Protein AF-A0A067PT64-F1 (afdb_monomer)

Foldseek 3Di:
DQPPAQFEKEFEAAAVPHDGFKIWGGQGPVLDDFQDPQFPGKAFDPQQADPVDRNHGYIYTYDNAQDQVVVVVVSVSSVTDMDGDDPSD

pLDDT: mean 89.33, std 8.42, range [54.44, 96.81]

Radius of gyration: 11.67 Å; Cα contacts (8 Å, |Δi|>4): 204; chains: 1; bounding box: 30×24×30 Å

Secondary structure (DSSP, 8-state):
--TT-SEEEEEEEESTT--EEEEEEEEEGGG--SPPTTSSEEEEEEEEE-SS-TTSEEEEEEESS--HHHHHHHHHHTT-EEEE-TT--

Sequence (89 aa):
SCGYATQVDIKFDVNLDGPTFATCRNVPVGNIGSTPKDFAYCKPEFTRCSPYDKTHTSRVCVRNTAFCKAAQEYCTKLKGKYVGDGNRC

Organism: NCBI:txid933084

Solvent-accessible surface area (backbone atoms only — not comparable to full-atom values): 4686 Å² total; per-residue (Å²): 124,27,92,80,38,63,28,27,30,36,37,33,22,28,37,90,93,42,62,60,21,32,35,23,34,67,17,43,50,89,52,67,71,80,61,52,94,85,32,82,44,56,45,75,40,88,58,58,39,21,94,89,42,60,57,19,21,23,29,39,34,26,21,88,59,75,52,51,66,63,53,44,54,50,19,52,75,34,64,26,47,70,42,55,42,88,86,56,66

Structure (mmCIF, N/CA/C/O backbone):
data_AF-A0A067PT64-F1
#
_entry.id   AF-A0A067PT64-F1
#
loop_
_atom_site.group_PDB
_atom_site.id
_atom_site.type_symbol
_atom_site.label_atom_id
_atom_site.label_alt_id
_atom_site.label_comp_id
_atom_site.label_asym_id
_atom_site.label_entity_id
_atom_site.label_seq_id
_atom_site.pdbx_PDB_ins_code
_atom_site.Cartn_x
_atom_site.Cartn_y
_atom_site.Cartn_z
_atom_site.occupancy
_atom_site.B_iso_or_equiv
_atom_site.auth_seq_id
_atom_site.auth_comp_id
_atom_site.auth_asym_id
_atom_site.auth_atom_id
_atom_site.pdbx_PDB_model_num
ATOM 1 N N . SER A 1 1 ? 4.873 -9.026 -17.746 1.00 71.69 1 SER A N 1
ATOM 2 C CA . SER A 1 1 ? 5.717 -9.468 -16.617 1.00 71.69 1 SER A CA 1
ATOM 3 C C . SER A 1 1 ? 6.081 -8.238 -15.805 1.00 71.69 1 SER A C 1
ATOM 5 O O . SER A 1 1 ? 6.481 -7.261 -16.419 1.00 71.69 1 SER A O 1
ATOM 7 N N . CYS A 1 2 ? 5.933 -8.264 -14.478 1.00 82.94 2 CYS A N 1
ATOM 8 C CA . CYS A 1 2 ? 6.289 -7.165 -13.562 1.00 82.94 2 CYS A CA 1
ATOM 9 C C . CYS A 1 2 ? 7.646 -7.390 -12.860 1.00 82.94 2 CYS A C 1
ATOM 11 O O . CYS A 1 2 ? 7.932 -6.779 -11.836 1.00 82.94 2 CYS A O 1
ATOM 13 N N . GLY A 1 3 ? 8.494 -8.287 -13.383 1.00 76.25 3 GLY A N 1
ATOM 14 C CA . GLY A 1 3 ? 9.776 -8.646 -12.757 1.00 76.25 3 GLY A CA 1
ATOM 15 C C . GLY A 1 3 ? 10.767 -7.485 -12.584 1.00 76.25 3 GLY A C 1
ATOM 16 O O . GLY A 1 3 ? 11.658 -7.590 -11.750 1.00 76.25 3 GLY A O 1
ATOM 17 N N . TYR A 1 4 ? 10.579 -6.386 -13.324 1.00 84.88 4 TYR A N 1
ATOM 18 C CA . TYR A 1 4 ? 11.386 -5.159 -13.262 1.00 84.88 4 TYR A CA 1
ATOM 19 C C . TYR A 1 4 ? 10.549 -3.927 -12.883 1.00 84.88 4 TYR A C 1
ATOM 21 O O . TYR A 1 4 ? 10.887 -2.806 -13.259 1.00 84.88 4 TYR A O 1
ATOM 29 N N . ALA A 1 5 ? 9.417 -4.124 -12.202 1.00 89.38 5 ALA A N 1
ATOM 30 C CA . ALA A 1 5 ? 8.538 -3.022 -11.840 1.00 89.38 5 ALA A CA 1
ATOM 31 C C . ALA A 1 5 ? 9.265 -2.006 -10.949 1.00 89.38 5 ALA A C 1
ATOM 33 O O . ALA A 1 5 ? 9.838 -2.356 -9.918 1.00 89.38 5 ALA A O 1
ATOM 34 N N . THR A 1 6 ? 9.191 -0.734 -11.324 1.00 94.06 6 THR A N 1
ATOM 35 C CA . THR A 1 6 ? 9.656 0.395 -10.504 1.00 94.06 6 THR A CA 1
ATOM 36 C C . THR A 1 6 ? 8.547 0.945 -9.610 1.00 94.06 6 THR A C 1
ATOM 38 O O . THR A 1 6 ? 8.812 1.757 -8.720 1.00 94.06 6 THR A O 1
ATOM 41 N N . GLN A 1 7 ? 7.316 0.475 -9.821 1.00 96.00 7 GLN A N 1
ATOM 42 C CA . GLN A 1 7 ? 6.134 0.834 -9.055 1.00 96.00 7 GLN A CA 1
ATOM 43 C C . GLN A 1 7 ? 5.459 -0.394 -8.438 1.00 96.00 7 GLN A C 1
ATOM 45 O O . GLN A 1 7 ? 5.628 -1.538 -8.881 1.00 96.00 7 GLN A O 1
ATOM 50 N N . VAL A 1 8 ? 4.698 -0.137 -7.385 1.00 95.25 8 VAL A N 1
ATOM 51 C CA . VAL A 1 8 ? 3.920 -1.121 -6.647 1.00 95.25 8 VAL A CA 1
ATOM 52 C C . VAL A 1 8 ? 2.560 -0.537 -6.299 1.00 95.25 8 VAL A C 1
ATOM 54 O O . VAL A 1 8 ? 2.450 0.638 -5.945 1.00 95.25 8 VAL A O 1
ATOM 57 N N . ASP A 1 9 ? 1.534 -1.374 -6.373 1.00 95.62 9 ASP A N 1
ATOM 58 C CA . ASP A 1 9 ? 0.221 -1.055 -5.829 1.00 95.62 9 ASP A CA 1
ATOM 59 C C . ASP A 1 9 ? 0.029 -1.822 -4.519 1.00 95.62 9 ASP A C 1
ATOM 61 O O . ASP A 1 9 ? 0.388 -2.997 -4.400 1.00 95.62 9 ASP A O 1
ATOM 65 N N . ILE A 1 10 ? -0.497 -1.133 -3.512 1.00 94.62 10 ILE A N 1
ATOM 66 C CA . ILE A 1 10 ? -0.682 -1.660 -2.164 1.00 94.62 10 ILE A CA 1
ATOM 67 C C . ILE A 1 10 ? -2.169 -1.716 -1.867 1.00 94.62 10 ILE A C 1
ATOM 69 O O . ILE A 1 10 ? -2.834 -0.682 -1.843 1.00 94.62 10 ILE A O 1
ATOM 73 N N . LYS A 1 11 ? -2.679 -2.908 -1.591 1.00 93.81 11 LYS A N 1
ATOM 74 C CA . LYS A 1 11 ? -4.031 -3.107 -1.076 1.00 93.81 11 LYS A CA 1
ATOM 75 C C . LYS A 1 11 ? -4.041 -2.973 0.437 1.00 93.81 11 LYS A C 1
ATOM 77 O O . LYS A 1 11 ? -3.112 -3.423 1.110 1.00 93.81 11 LYS A O 1
ATOM 82 N N . PHE A 1 12 ? -5.088 -2.364 0.967 1.00 93.88 12 PHE A N 1
ATOM 83 C CA . PHE A 1 12 ? -5.366 -2.320 2.391 1.00 93.88 12 PHE A CA 1
ATOM 84 C C . PHE A 1 12 ? -6.561 -3.206 2.692 1.00 93.88 12 PHE A C 1
ATOM 86 O O . PHE A 1 12 ? -7.684 -2.863 2.327 1.00 93.88 12 PHE A O 1
ATOM 93 N N . ASP A 1 13 ? -6.311 -4.316 3.379 1.00 92.75 13 ASP A N 1
ATOM 94 C CA . ASP A 1 13 ? -7.309 -5.357 3.606 1.00 92.75 13 ASP A CA 1
ATOM 95 C C . ASP A 1 13 ? -7.700 -5.434 5.082 1.00 92.75 13 ASP A C 1
ATOM 97 O O . ASP A 1 13 ? -6.876 -5.254 5.993 1.00 92.75 13 ASP A O 1
ATOM 101 N N . VAL A 1 14 ? -8.984 -5.707 5.317 1.00 90.38 14 VAL A N 1
ATOM 102 C CA . VAL A 1 14 ? -9.478 -6.076 6.645 1.00 90.38 14 VAL A CA 1
ATOM 103 C C . VAL A 1 14 ? -9.194 -7.556 6.872 1.00 90.38 14 VAL A C 1
ATOM 105 O O . VAL A 1 14 ? -9.778 -8.387 6.194 1.00 90.38 14 VAL A O 1
ATOM 108 N N . ASN A 1 15 ? -8.377 -7.896 7.867 1.00 86.31 15 ASN A N 1
ATOM 109 C CA . ASN A 1 15 ? -7.876 -9.247 8.142 1.00 86.31 15 ASN A CA 1
ATOM 110 C C . ASN A 1 15 ? -7.092 -9.859 6.962 1.00 86.31 15 ASN A C 1
ATOM 112 O O . ASN A 1 15 ? -6.981 -9.282 5.883 1.00 86.31 15 ASN A O 1
ATOM 116 N N . LEU A 1 16 ? -6.470 -11.020 7.191 1.00 74.94 16 LEU A N 1
ATOM 117 C CA . LEU A 1 16 ? -5.848 -11.785 6.109 1.00 74.94 16 LEU A CA 1
ATOM 118 C C . LEU A 1 16 ? -6.962 -12.320 5.192 1.00 74.94 16 LEU A C 1
ATOM 120 O O . LEU A 1 16 ? -7.913 -12.915 5.692 1.00 74.94 16 LEU A O 1
ATOM 124 N N . ASP A 1 17 ? -6.836 -12.082 3.885 1.00 71.38 17 ASP A N 1
ATOM 125 C CA . ASP A 1 17 ? -7.782 -12.490 2.829 1.00 71.38 17 ASP A CA 1
ATOM 126 C C . ASP A 1 17 ? -9.200 -11.905 2.941 1.00 71.38 17 ASP A C 1
ATOM 128 O O . ASP A 1 17 ? -10.135 -12.377 2.290 1.00 71.38 17 ASP A O 1
ATOM 132 N N . GLY A 1 18 ? -9.389 -10.874 3.763 1.00 81.19 18 GLY A N 1
ATOM 133 C CA . GLY A 1 18 ? -10.659 -10.171 3.811 1.00 81.19 18 GLY A CA 1
ATOM 134 C C . GLY A 1 18 ? -10.750 -9.041 2.782 1.00 81.19 18 GLY A C 1
ATOM 135 O O . GLY A 1 18 ? -9.919 -8.905 1.886 1.00 81.19 18 GLY A O 1
ATOM 136 N N . PRO A 1 19 ? -11.812 -8.230 2.865 1.00 88.38 19 PRO A N 1
ATOM 137 C CA . PRO A 1 19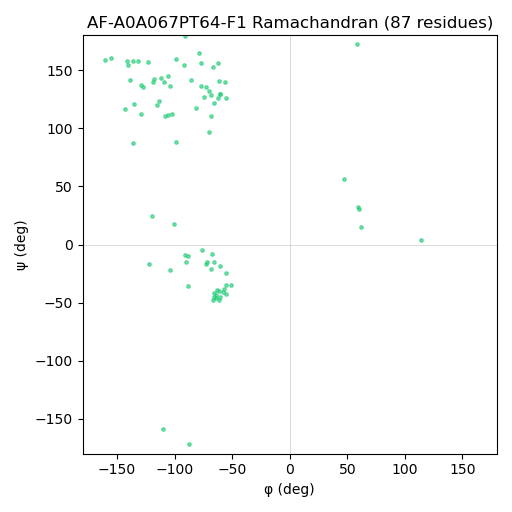 ? -12.109 -7.238 1.846 1.00 88.38 19 PRO A CA 1
ATOM 138 C C . PRO A 1 19 ? -11.092 -6.094 1.854 1.00 88.38 19 PRO A C 1
ATOM 140 O O . PRO A 1 19 ? -10.843 -5.485 2.902 1.00 88.38 19 PRO A O 1
ATOM 143 N N . THR A 1 20 ? -10.594 -5.748 0.666 1.00 91.56 20 THR A N 1
ATOM 144 C CA . THR A 1 20 ? -9.866 -4.499 0.432 1.00 91.56 20 THR A CA 1
ATOM 145 C C . THR A 1 20 ? -10.792 -3.318 0.700 1.00 91.56 20 THR A C 1
ATOM 147 O O . THR A 1 20 ? -11.899 -3.248 0.167 1.00 91.56 20 THR A O 1
ATOM 150 N N . PHE A 1 21 ? -10.363 -2.407 1.569 1.00 92.94 21 PHE A N 1
ATOM 151 C CA . PHE A 1 21 ? -11.101 -1.187 1.900 1.00 92.94 21 PHE A CA 1
ATOM 152 C C . PHE A 1 21 ? -10.501 0.056 1.241 1.00 92.94 21 PHE A C 1
ATOM 154 O O . PHE A 1 21 ? -11.191 1.057 1.067 1.00 92.94 21 PHE A O 1
ATOM 161 N N . ALA A 1 22 ? -9.224 0.003 0.871 1.00 94.38 22 ALA A N 1
ATOM 162 C CA . ALA A 1 22 ? -8.562 1.046 0.110 1.00 94.38 22 ALA A CA 1
ATOM 163 C C . AL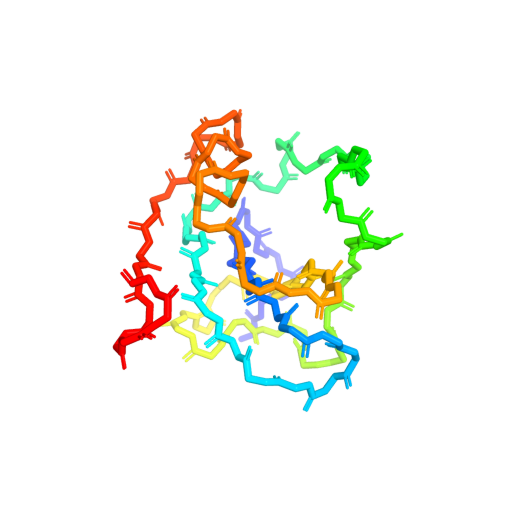A A 1 22 ? -7.376 0.474 -0.663 1.00 94.38 22 ALA A C 1
ATOM 165 O O . ALA A 1 22 ? -6.801 -0.549 -0.297 1.00 94.38 22 ALA A O 1
ATOM 166 N N . THR A 1 23 ? -6.944 1.207 -1.678 1.00 94.44 23 THR A N 1
ATOM 167 C CA . THR A 1 23 ? -5.765 0.894 -2.475 1.00 94.44 23 THR A CA 1
ATOM 168 C C . THR A 1 23 ? -4.860 2.123 -2.569 1.00 94.44 23 THR A C 1
ATOM 170 O O . THR A 1 23 ? -5.322 3.240 -2.797 1.00 94.44 23 THR A O 1
ATOM 173 N N . CYS A 1 24 ? -3.550 1.933 -2.437 1.00 95.88 24 CYS A N 1
ATOM 174 C CA . CYS A 1 24 ? -2.539 2.928 -2.775 1.00 95.88 24 CYS A CA 1
ATOM 175 C C . CYS A 1 24 ? -1.842 2.534 -4.073 1.00 95.88 24 CYS A C 1
ATOM 177 O O . CYS A 1 24 ? -1.118 1.542 -4.103 1.00 95.88 24 CYS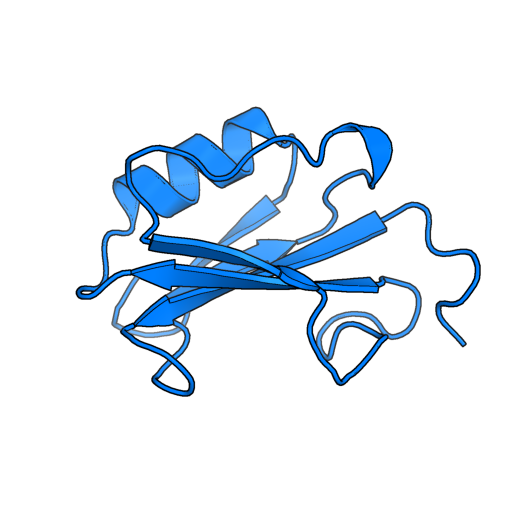 A O 1
ATOM 179 N N . ARG A 1 25 ? -2.058 3.296 -5.142 1.00 95.75 25 ARG A N 1
ATOM 180 C CA . ARG A 1 25 ? -1.510 2.991 -6.468 1.00 95.75 25 ARG A CA 1
ATOM 181 C C . ARG A 1 25 ? -0.246 3.782 -6.769 1.00 95.75 25 ARG A C 1
ATOM 183 O O . ARG A 1 25 ? -0.036 4.849 -6.193 1.00 95.75 25 ARG A O 1
ATOM 190 N N . ASN A 1 26 ? 0.544 3.306 -7.722 1.00 95.88 26 ASN A N 1
ATOM 191 C CA . ASN A 1 26 ? 1.699 4.008 -8.290 1.00 95.88 26 ASN A CA 1
ATOM 192 C C . ASN A 1 26 ? 2.782 4.361 -7.255 1.00 95.88 26 ASN A C 1
ATOM 194 O O . ASN A 1 26 ? 3.436 5.400 -7.358 1.00 95.88 26 ASN A O 1
ATOM 198 N N . VAL A 1 27 ? 2.959 3.538 -6.219 1.00 96.81 27 VAL A N 1
ATOM 199 C CA . VAL A 1 27 ? 3.990 3.783 -5.205 1.00 96.81 27 VAL A CA 1
ATOM 200 C C . VAL A 1 27 ? 5.354 3.437 -5.805 1.00 96.81 27 VAL A C 1
ATOM 202 O O . VAL A 1 27 ? 5.527 2.316 -6.277 1.00 96.81 27 VAL A O 1
ATOM 205 N N . PRO A 1 28 ? 6.359 4.328 -5.773 1.00 96.19 28 PRO A N 1
ATOM 206 C CA . PRO A 1 28 ? 7.720 3.957 -6.144 1.00 96.19 28 PRO A CA 1
ATOM 207 C C . PRO A 1 28 ? 8.242 2.850 -5.222 1.00 96.19 28 PRO A C 1
ATOM 209 O O . PRO A 1 28 ? 8.194 2.997 -4.000 1.00 96.19 28 PRO A O 1
ATOM 212 N N . VAL A 1 29 ? 8.790 1.765 -5.776 1.00 92.50 29 VAL A N 1
ATOM 213 C CA . VAL A 1 29 ? 9.276 0.616 -4.979 1.00 92.50 29 VAL A CA 1
ATOM 214 C C . VAL A 1 29 ? 10.300 1.047 -3.919 1.00 92.50 29 VAL A C 1
ATOM 216 O O . VAL A 1 29 ? 10.270 0.537 -2.803 1.00 92.50 29 VAL A O 1
ATOM 219 N N . GLY A 1 30 ? 11.142 2.043 -4.219 1.00 92.94 30 GLY A N 1
ATOM 220 C CA . GLY A 1 30 ? 12.121 2.598 -3.274 1.00 92.94 30 GLY A CA 1
ATOM 221 C C . GLY A 1 30 ? 11.523 3.321 -2.058 1.00 92.94 30 GLY A C 1
ATOM 222 O O . GLY A 1 30 ? 12.231 3.542 -1.082 1.00 92.94 30 GLY A O 1
ATOM 223 N N . ASN A 1 31 ? 10.230 3.660 -2.082 1.00 94.19 31 ASN A N 1
ATOM 224 C CA . ASN A 1 31 ? 9.540 4.261 -0.938 1.00 94.19 31 ASN A CA 1
ATOM 225 C C . ASN A 1 31 ? 8.947 3.210 0.010 1.00 94.19 31 ASN A C 1
ATOM 227 O O . ASN A 1 31 ? 8.493 3.566 1.099 1.00 94.19 31 ASN A O 1
ATOM 231 N N . ILE A 1 32 ? 8.930 1.930 -0.378 1.00 91.25 32 ILE A N 1
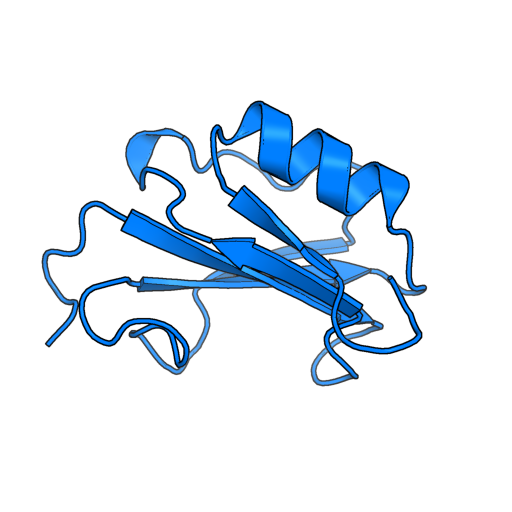ATOM 232 C CA . ILE A 1 32 ? 8.425 0.854 0.473 1.00 91.25 32 ILE A CA 1
ATOM 233 C C . ILE A 1 32 ? 9.363 0.659 1.658 1.00 91.25 32 ILE A C 1
ATOM 235 O O . ILE A 1 32 ? 10.486 0.183 1.520 1.00 91.25 32 ILE A O 1
ATOM 239 N N . GLY A 1 33 ? 8.866 1.020 2.836 1.00 85.56 33 GLY A N 1
ATOM 240 C CA . GLY A 1 33 ? 9.547 0.813 4.107 1.00 85.56 33 GLY A CA 1
ATOM 241 C C . GLY A 1 33 ? 8.871 -0.246 4.973 1.00 85.56 33 GLY A C 1
ATOM 242 O O . GLY A 1 33 ? 8.092 -1.079 4.506 1.00 85.56 33 GLY A O 1
ATOM 243 N N . SER A 1 34 ? 9.157 -0.174 6.270 1.00 88.62 34 SER A N 1
ATOM 244 C CA . SER A 1 34 ? 8.560 -1.036 7.289 1.00 88.62 34 SER A CA 1
ATOM 245 C C . SER A 1 34 ? 7.043 -0.860 7.403 1.00 88.62 34 SER A C 1
ATOM 247 O O . SER A 1 34 ? 6.498 0.209 7.108 1.00 88.62 34 SER A O 1
ATOM 249 N N . THR A 1 35 ? 6.376 -1.900 7.908 1.00 91.38 35 THR A N 1
ATOM 250 C CA . THR A 1 35 ? 4.961 -1.858 8.294 1.00 91.38 35 THR A CA 1
ATOM 251 C C . THR A 1 35 ? 4.716 -0.725 9.308 1.00 91.38 35 THR A C 1
ATOM 253 O O . THR A 1 35 ? 5.389 -0.687 10.343 1.00 91.38 35 THR A O 1
ATOM 256 N N . PRO A 1 36 ? 3.767 0.195 9.063 1.00 90.88 36 PRO A N 1
ATOM 257 C CA . PRO A 1 36 ? 3.347 1.179 10.061 1.00 90.88 36 PRO A CA 1
ATOM 258 C C . PRO A 1 36 ? 2.640 0.517 11.250 1.00 90.88 36 PRO A C 1
ATOM 260 O O . PRO A 1 36 ? 1.972 -0.492 11.072 1.00 90.88 36 PRO A O 1
ATOM 263 N N . LYS A 1 37 ? 2.696 1.128 12.442 1.00 90.69 37 LYS A N 1
ATOM 264 C CA . LYS A 1 37 ? 2.047 0.609 13.673 1.00 90.69 37 LYS A CA 1
ATOM 265 C C . LYS A 1 37 ? 0.541 0.356 13.531 1.00 90.69 37 LYS A C 1
ATOM 267 O O . LYS A 1 37 ? -0.035 -0.442 14.257 1.00 90.69 37 LYS A O 1
ATOM 272 N N . ASP A 1 38 ? -0.075 1.065 12.598 1.00 92.38 38 ASP A N 1
ATOM 273 C CA . ASP A 1 38 ? -1.477 0.962 12.232 1.00 92.38 38 ASP A CA 1
ATOM 274 C C . ASP A 1 38 ? -1.839 -0.321 11.465 1.00 92.38 38 ASP A C 1
ATOM 276 O O . ASP A 1 38 ? -3.009 -0.674 11.354 1.00 92.38 38 ASP A O 1
ATOM 280 N N . PHE A 1 39 ? -0.865 -1.049 10.939 1.00 92.94 39 PHE A N 1
ATOM 281 C CA . PHE A 1 39 ? -1.099 -2.286 10.206 1.00 92.94 39 PHE A CA 1
ATOM 282 C C . PHE A 1 39 ? -0.429 -3.441 10.944 1.00 92.94 39 PHE A C 1
ATOM 284 O O . PHE A 1 39 ? 0.660 -3.296 11.492 1.00 92.94 39 PHE A O 1
ATOM 291 N N . ALA A 1 40 ? -1.076 -4.604 10.950 1.00 93.19 40 ALA A N 1
ATOM 292 C CA . ALA A 1 40 ? -0.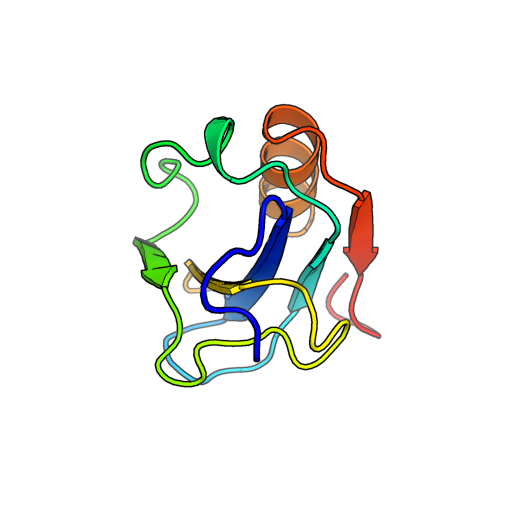507 -5.818 11.523 1.00 93.19 40 ALA A CA 1
ATOM 293 C C . ALA A 1 40 ? 0.751 -6.239 10.746 1.00 93.19 40 ALA A C 1
ATOM 295 O O . ALA A 1 40 ? 1.771 -6.585 11.337 1.00 93.19 40 ALA A O 1
ATOM 296 N N . TYR A 1 41 ? 0.690 -6.177 9.413 1.00 92.12 41 TYR A N 1
ATOM 297 C CA . TYR A 1 41 ? 1.833 -6.384 8.526 1.00 92.12 41 TYR A CA 1
ATOM 298 C C . TYR A 1 41 ? 1.576 -5.791 7.137 1.00 92.12 41 TYR A C 1
ATOM 300 O O . TYR A 1 41 ? 0.429 -5.629 6.724 1.00 92.12 41 TYR A O 1
ATOM 308 N N . CYS A 1 42 ? 2.659 -5.532 6.400 1.00 93.69 42 CYS A N 1
ATOM 309 C CA . CYS A 1 42 ? 2.652 -5.163 4.988 1.00 93.69 42 CYS A CA 1
ATOM 310 C C . CYS A 1 42 ? 3.628 -6.053 4.202 1.00 93.69 42 CYS A C 1
ATOM 312 O O . CYS A 1 42 ? 4.845 -5.927 4.363 1.00 93.69 42 CYS A O 1
ATOM 314 N N . LYS A 1 43 ? 3.139 -6.925 3.315 1.00 92.00 43 LYS A N 1
ATOM 315 C CA . LYS A 1 43 ? 3.962 -7.920 2.595 1.00 92.00 43 LYS A CA 1
ATOM 316 C C . LYS A 1 43 ? 3.694 -7.934 1.081 1.00 92.00 43 LYS A C 1
ATOM 318 O O . LYS A 1 43 ? 2.626 -7.495 0.660 1.00 92.00 43 LYS A O 1
ATOM 323 N N . PRO A 1 44 ? 4.637 -8.422 0.255 1.00 90.75 44 PRO A N 1
ATOM 324 C CA . PRO A 1 44 ? 4.356 -8.773 -1.138 1.00 90.75 44 PRO A CA 1
ATOM 325 C C . PRO A 1 44 ? 3.213 -9.785 -1.241 1.00 90.75 44 PRO A C 1
ATOM 327 O O . PRO A 1 44 ? 3.140 -10.714 -0.433 1.00 90.75 44 PRO A O 1
ATOM 330 N N . GLU A 1 45 ? 2.331 -9.611 -2.223 1.00 85.94 45 GLU A N 1
ATOM 331 C CA . GLU A 1 45 ? 1.312 -10.618 -2.539 1.00 85.94 45 GLU A CA 1
ATOM 332 C C . GLU A 1 45 ? 1.924 -11.795 -3.318 1.00 85.94 45 GLU A C 1
ATOM 334 O O . GLU A 1 45 ? 2.944 -11.657 -3.997 1.00 85.94 45 GLU A O 1
ATOM 339 N N . PHE A 1 46 ? 1.273 -12.963 -3.244 1.00 77.31 46 PHE A N 1
ATOM 340 C CA . PHE A 1 46 ? 1.644 -14.140 -4.044 1.00 77.31 46 PHE A CA 1
ATOM 341 C C . PHE A 1 46 ? 1.518 -13.858 -5.544 1.00 77.31 46 PHE A C 1
ATOM 343 O O . PHE A 1 46 ? 2.376 -14.238 -6.345 1.00 77.31 46 PHE A O 1
ATOM 350 N N . THR A 1 47 ? 0.461 -13.139 -5.920 1.00 76.19 47 THR A N 1
ATOM 351 C CA . THR A 1 47 ? 0.303 -12.597 -7.263 1.00 76.19 47 THR A CA 1
ATOM 352 C C . THR A 1 47 ? 1.321 -11.475 -7.435 1.00 76.19 47 THR A C 1
ATOM 354 O O . THR A 1 47 ? 1.111 -10.351 -6.990 1.00 76.19 47 THR A O 1
ATOM 357 N N . ARG A 1 48 ? 2.463 -11.802 -8.054 1.00 79.06 48 ARG A N 1
ATOM 358 C CA . ARG A 1 48 ? 3.608 -10.886 -8.205 1.00 79.06 48 ARG A CA 1
ATOM 359 C C . ARG A 1 48 ? 3.232 -9.522 -8.785 1.00 79.06 48 ARG A C 1
ATOM 361 O O . ARG A 1 48 ? 3.866 -8.535 -8.422 1.00 79.06 48 ARG A O 1
ATOM 368 N N . CYS A 1 49 ? 2.256 -9.480 -9.693 1.00 90.06 49 CYS A N 1
ATOM 369 C CA . CYS A 1 49 ? 1.864 -8.265 -10.398 1.00 90.06 49 CYS A CA 1
ATOM 370 C C . CYS A 1 49 ? 0.538 -7.720 -9.879 1.00 90.06 49 CYS A C 1
ATOM 372 O O . CYS A 1 49 ? -0.361 -8.495 -9.548 1.00 90.06 49 CYS A O 1
ATOM 374 N N . SER A 1 50 ? 0.421 -6.395 -9.854 1.00 90.44 50 SER A N 1
ATOM 375 C CA . SER A 1 50 ? -0.808 -5.720 -9.452 1.00 90.44 50 SER A CA 1
ATOM 376 C C . SER A 1 50 ? -1.971 -6.091 -10.384 1.00 90.44 50 SER A C 1
ATOM 378 O O . SER A 1 50 ? -1.787 -6.193 -11.603 1.00 90.44 50 SER A O 1
ATOM 380 N N . PRO A 1 51 ? -3.188 -6.283 -9.841 1.00 87.25 51 PRO A N 1
ATOM 381 C CA . PRO A 1 51 ? -4.387 -6.457 -10.655 1.00 87.25 51 PRO A CA 1
ATOM 382 C C . PRO A 1 51 ? -4.848 -5.150 -11.320 1.00 87.25 51 PRO A C 1
ATOM 384 O O . PRO A 1 51 ? -5.641 -5.205 -12.256 1.00 87.25 51 PRO A O 1
ATOM 387 N N . TYR A 1 52 ? -4.369 -3.991 -10.852 1.00 88.25 52 TYR A N 1
ATOM 388 C CA . TYR A 1 52 ? -4.729 -2.674 -11.384 1.00 88.25 52 TYR A CA 1
ATOM 389 C C . TYR A 1 52 ? -3.812 -2.252 -12.537 1.00 88.25 52 TYR A C 1
ATOM 391 O O . TYR A 1 52 ? -4.286 -1.650 -13.498 1.00 88.25 52 TYR A O 1
ATOM 399 N N . ASP A 1 53 ? -2.526 -2.607 -12.465 1.00 89.88 53 ASP A N 1
ATOM 400 C CA . ASP A 1 53 ? -1.551 -2.410 -13.537 1.00 89.88 53 ASP A CA 1
ATOM 401 C C . ASP A 1 53 ? -0.577 -3.598 -13.601 1.00 89.88 53 ASP A C 1
ATOM 403 O O . ASP A 1 53 ? 0.211 -3.852 -12.688 1.00 89.88 53 ASP A O 1
ATOM 407 N N . LYS A 1 54 ? -0.586 -4.330 -14.722 1.00 90.31 54 LYS A N 1
ATOM 408 C CA . LYS A 1 54 ? 0.244 -5.535 -14.913 1.00 90.31 54 LYS A CA 1
ATOM 409 C C . LYS A 1 54 ? 1.750 -5.246 -14.991 1.00 90.31 54 LYS A C 1
ATOM 411 O O . LYS A 1 54 ? 2.544 -6.195 -15.032 1.00 90.31 54 LYS A O 1
ATOM 416 N N . THR A 1 55 ? 2.149 -3.978 -15.053 1.00 92.25 55 THR A N 1
ATOM 417 C CA . THR A 1 55 ? 3.546 -3.532 -15.004 1.00 92.25 55 THR A CA 1
ATOM 418 C C . THR A 1 55 ? 4.025 -3.246 -13.581 1.00 92.25 55 THR A C 1
ATOM 420 O O . THR A 1 55 ? 5.233 -3.203 -13.358 1.00 92.25 55 THR A O 1
ATOM 423 N N . HIS A 1 56 ? 3.116 -3.126 -12.608 1.00 93.81 56 HIS A N 1
ATOM 424 C CA . HIS A 1 56 ? 3.437 -2.895 -11.200 1.00 93.81 56 HIS A CA 1
ATOM 425 C C . HIS A 1 56 ? 3.564 -4.211 -10.438 1.00 93.81 56 HIS A C 1
ATOM 427 O O . HIS A 1 56 ? 2.952 -5.223 -10.790 1.00 93.81 56 HIS A O 1
ATOM 433 N N . THR A 1 57 ? 4.337 -4.197 -9.354 1.00 93.88 57 THR A N 1
ATOM 434 C CA . THR A 1 57 ? 4.264 -5.268 -8.348 1.00 93.88 57 THR A CA 1
ATOM 435 C C . THR A 1 57 ? 3.058 -5.068 -7.431 1.00 93.88 57 THR A C 1
ATOM 437 O O . THR A 1 57 ? 2.464 -3.991 -7.412 1.00 93.88 57 THR A O 1
ATOM 440 N N . SER A 1 58 ? 2.683 -6.102 -6.675 1.00 93.00 58 SER A N 1
ATOM 441 C CA . SER A 1 58 ? 1.553 -6.038 -5.740 1.00 93.00 58 SER A CA 1
ATOM 442 C C . SER A 1 58 ? 1.980 -6.287 -4.295 1.00 93.00 58 SER A C 1
ATOM 444 O O . SER A 1 58 ? 2.817 -7.153 -4.009 1.00 93.00 58 SER A O 1
ATOM 446 N N . ARG A 1 59 ? 1.398 -5.531 -3.364 1.00 93.19 59 ARG A N 1
ATOM 447 C CA . ARG A 1 59 ? 1.558 -5.708 -1.915 1.00 93.19 59 ARG A CA 1
ATOM 448 C C . ARG A 1 59 ? 0.218 -5.596 -1.210 1.00 93.19 59 ARG A C 1
ATOM 450 O O . ARG A 1 59 ? -0.696 -4.932 -1.682 1.00 93.19 59 ARG A O 1
ATOM 457 N N . VAL A 1 60 ? 0.161 -6.170 -0.018 1.00 93.56 60 VAL A N 1
ATOM 458 C CA . VAL A 1 60 ? -0.985 -6.068 0.879 1.00 93.56 60 VAL A CA 1
ATOM 459 C C . VAL A 1 60 ? -0.535 -5.593 2.253 1.00 93.56 60 VAL A C 1
ATOM 461 O O . VAL A 1 60 ? 0.470 -6.071 2.787 1.00 93.56 60 VAL A O 1
ATOM 464 N N . CYS A 1 61 ? -1.278 -4.650 2.818 1.00 94.31 61 CYS A N 1
ATOM 465 C CA . CYS A 1 61 ? -1.193 -4.201 4.197 1.00 94.31 61 CYS A CA 1
ATOM 466 C C . CYS A 1 61 ? -2.480 -4.583 4.923 1.00 94.31 61 CYS A C 1
ATOM 468 O O . CYS A 1 61 ? -3.568 -4.190 4.512 1.00 94.31 61 CYS A O 1
ATOM 470 N N . VAL A 1 62 ? -2.357 -5.335 6.013 1.00 93.94 62 VAL A N 1
ATOM 471 C CA . VAL A 1 62 ? -3.505 -5.916 6.718 1.00 93.94 62 VAL A CA 1
ATOM 472 C C . VAL A 1 62 ? -3.734 -5.230 8.055 1.00 93.94 62 VAL A C 1
ATOM 474 O O . VAL A 1 62 ? -2.785 -4.954 8.792 1.00 93.94 62 VAL A O 1
ATOM 477 N N . ARG A 1 63 ? -5.003 -5.002 8.401 1.00 90.56 63 ARG A N 1
ATOM 478 C CA . ARG A 1 63 ? -5.453 -4.556 9.731 1.00 90.56 63 ARG A CA 1
ATOM 479 C C . ARG A 1 63 ? -6.756 -5.259 10.117 1.00 90.56 63 ARG A C 1
ATOM 481 O O . ARG A 1 63 ? -7.501 -5.676 9.248 1.00 90.56 63 ARG A O 1
ATOM 488 N N . ASN A 1 64 ? -7.080 -5.333 11.406 1.00 87.50 64 ASN A N 1
ATOM 489 C CA . ASN A 1 64 ? -8.318 -5.960 11.893 1.00 87.50 64 ASN A CA 1
ATOM 490 C C . ASN A 1 64 ? -9.617 -5.208 11.533 1.00 87.50 64 ASN A C 1
ATOM 492 O O . ASN A 1 64 ? -10.693 -5.797 11.568 1.00 87.50 64 ASN A O 1
ATOM 496 N N . THR A 1 65 ? -9.547 -3.911 11.220 1.00 86.94 65 THR A N 1
ATOM 497 C CA . THR A 1 65 ? -10.704 -3.073 10.865 1.00 86.94 65 THR A CA 1
ATOM 498 C C . THR A 1 65 ? -10.349 -2.116 9.729 1.00 86.94 65 THR A C 1
ATOM 500 O O . THR A 1 65 ? -9.181 -1.757 9.556 1.00 86.94 65 THR A O 1
ATOM 503 N N . ALA A 1 66 ? -11.355 -1.688 8.959 1.00 86.62 66 ALA A N 1
ATOM 504 C CA . ALA A 1 66 ? -11.169 -0.662 7.938 1.00 86.62 66 ALA A CA 1
ATOM 505 C C . ALA A 1 66 ? -10.819 0.671 8.613 1.00 86.62 66 ALA A C 1
ATOM 507 O O . ALA A 1 66 ? -11.582 1.174 9.439 1.00 86.62 66 ALA A O 1
ATOM 508 N N . PHE A 1 67 ? -9.661 1.241 8.271 1.00 89.94 67 PHE A N 1
ATOM 509 C CA . PHE A 1 67 ? -9.243 2.543 8.787 1.00 89.94 67 PHE A CA 1
ATOM 510 C C . PHE A 1 67 ? -8.654 3.411 7.671 1.00 89.94 67 PHE A C 1
ATOM 512 O O . PHE A 1 67 ? -7.443 3.455 7.449 1.00 89.94 67 PHE A O 1
ATOM 519 N N . CYS A 1 68 ? -9.542 4.131 6.980 1.00 91.19 68 CYS A N 1
ATOM 520 C CA . CYS A 1 68 ? -9.222 4.954 5.810 1.00 91.19 68 CYS A CA 1
ATOM 521 C C . CYS A 1 68 ? -8.136 5.984 6.066 1.00 91.19 68 CYS A C 1
ATOM 523 O O . CYS A 1 68 ? -7.243 6.147 5.245 1.00 91.19 68 CYS A O 1
ATOM 525 N N . LYS A 1 69 ? -8.186 6.662 7.220 1.00 93.12 69 LYS A N 1
ATOM 526 C CA . LYS A 1 69 ? -7.230 7.723 7.542 1.00 93.12 69 LYS A CA 1
ATOM 527 C C . LYS A 1 69 ? -5.800 7.185 7.605 1.00 93.12 69 LYS A C 1
ATOM 529 O O . LYS A 1 69 ? -4.929 7.733 6.944 1.00 93.12 69 LYS A O 1
ATOM 534 N N . ALA A 1 70 ? -5.580 6.068 8.301 1.00 92.88 70 ALA A N 1
ATOM 535 C CA . ALA A 1 70 ? -4.264 5.435 8.369 1.00 92.88 70 ALA A CA 1
ATOM 536 C C . ALA A 1 70 ? -3.777 4.952 6.988 1.00 92.88 70 ALA A C 1
ATOM 538 O O . ALA A 1 70 ? -2.604 5.113 6.649 1.00 92.88 70 ALA A O 1
ATOM 539 N N . ALA A 1 71 ? -4.673 4.399 6.164 1.00 94.50 71 ALA A N 1
ATOM 540 C CA . ALA A 1 71 ? -4.353 3.996 4.793 1.00 94.50 71 ALA A CA 1
ATOM 541 C C . ALA A 1 71 ? -4.006 5.193 3.892 1.00 94.50 71 ALA A C 1
ATOM 543 O O . ALA A 1 71 ? -3.030 5.140 3.143 1.00 94.50 71 ALA A O 1
ATOM 544 N N . GLN A 1 72 ? -4.747 6.294 4.002 1.00 95.50 72 GLN A N 1
ATOM 545 C CA . GLN A 1 72 ? -4.504 7.532 3.266 1.00 95.50 72 GLN A CA 1
ATOM 546 C C . GLN A 1 72 ? -3.191 8.196 3.688 1.00 95.50 72 GLN A C 1
ATOM 548 O O . GLN A 1 72 ? -2.385 8.559 2.830 1.00 95.50 72 GLN A O 1
ATOM 553 N N . GLU A 1 73 ? -2.944 8.328 4.990 1.00 95.25 73 GLU A N 1
ATOM 554 C CA . GLU A 1 73 ? -1.703 8.885 5.540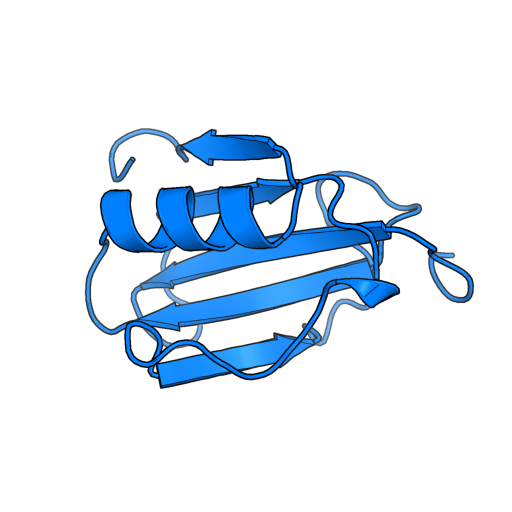 1.00 95.25 73 GLU A CA 1
ATOM 555 C C . GLU A 1 73 ? -0.494 8.056 5.111 1.00 95.25 73 GLU A C 1
ATOM 557 O O . GLU A 1 73 ? 0.506 8.603 4.634 1.00 95.25 73 GLU A O 1
ATOM 562 N N . TYR A 1 74 ? -0.595 6.728 5.201 1.00 95.31 74 TYR A N 1
ATOM 563 C CA . TYR A 1 74 ? 0.484 5.858 4.758 1.00 95.31 74 TYR A CA 1
ATOM 564 C C . TYR A 1 74 ? 0.698 5.946 3.246 1.00 95.31 74 TYR A C 1
ATOM 566 O O . TYR A 1 74 ? 1.833 6.120 2.807 1.00 95.31 74 TYR A O 1
ATOM 574 N N . CYS A 1 75 ? -0.368 5.924 2.445 1.00 96.12 75 CYS A N 1
ATOM 575 C CA . CYS A 1 75 ? -0.264 6.086 0.996 1.00 96.12 75 CYS A CA 1
ATOM 576 C C . CYS A 1 75 ? 0.399 7.415 0.600 1.00 96.12 75 CYS A C 1
ATOM 578 O O . CYS A 1 75 ? 1.266 7.454 -0.275 1.00 96.12 75 CYS A O 1
ATOM 580 N N . THR A 1 76 ? 0.053 8.491 1.306 1.00 95.88 76 THR A N 1
ATOM 581 C CA . THR A 1 76 ? 0.632 9.824 1.106 1.00 95.88 76 THR A CA 1
ATOM 582 C C . THR A 1 76 ? 2.126 9.827 1.425 1.00 95.88 76 THR A C 1
ATOM 584 O O . THR A 1 76 ? 2.927 10.306 0.623 1.00 95.88 76 THR A O 1
ATOM 587 N N . LYS A 1 77 ? 2.534 9.220 2.550 1.00 95.50 77 LYS A N 1
ATOM 588 C CA . LYS A 1 77 ? 3.952 9.057 2.919 1.00 95.50 77 LYS A CA 1
ATOM 589 C C . LYS A 1 77 ? 4.743 8.312 1.843 1.00 95.50 77 LYS A C 1
ATOM 591 O O . LYS A 1 77 ? 5.890 8.654 1.568 1.00 95.50 77 LYS A O 1
ATOM 596 N N . LEU A 1 78 ? 4.127 7.304 1.233 1.00 95.69 78 LEU A N 1
ATOM 597 C CA . LEU A 1 78 ? 4.724 6.504 0.167 1.00 95.69 78 LEU A CA 1
ATOM 598 C C . LEU A 1 78 ? 4.751 7.213 -1.196 1.00 95.69 78 LEU A C 1
ATOM 600 O O . LEU A 1 78 ? 5.337 6.681 -2.141 1.00 95.69 78 LEU A O 1
ATOM 604 N N . LYS A 1 79 ? 4.167 8.413 -1.301 1.00 96.69 79 LYS A N 1
ATOM 605 C CA . LYS A 1 79 ? 3.987 9.171 -2.550 1.00 96.69 79 LYS A CA 1
ATOM 606 C C . LYS A 1 79 ? 3.151 8.424 -3.596 1.00 96.69 79 LYS A C 1
ATOM 608 O O . LYS A 1 79 ? 3.376 8.5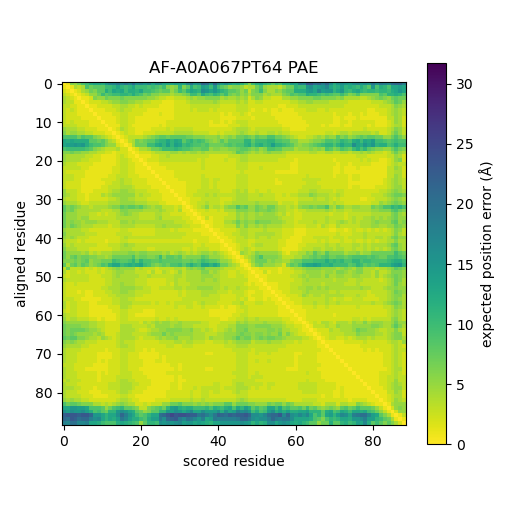89 -4.791 1.00 96.69 79 LYS A O 1
ATOM 613 N N . GLY A 1 80 ? 2.219 7.587 -3.145 1.00 95.81 80 GLY A N 1
ATOM 614 C CA . GLY A 1 80 ? 1.257 6.923 -4.017 1.00 95.81 80 GLY A CA 1
ATOM 615 C C . GLY A 1 80 ? -0.036 7.720 -4.183 1.00 95.81 80 GLY A C 1
ATOM 616 O O . GLY A 1 80 ? -0.234 8.784 -3.593 1.00 95.81 80 GLY A O 1
ATOM 617 N N . LYS A 1 81 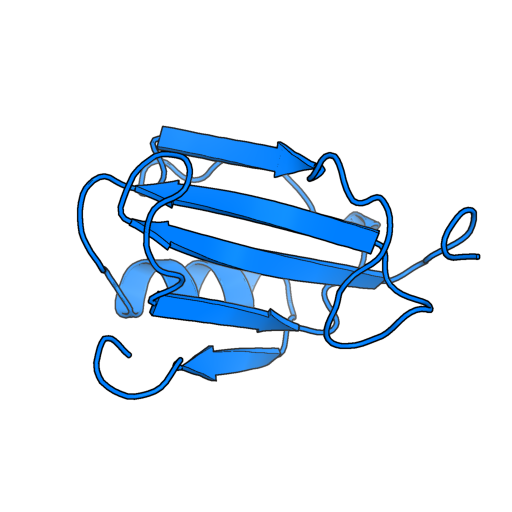? -0.945 7.170 -4.985 1.00 96.62 81 LYS A N 1
ATOM 618 C CA . LYS A 1 81 ? -2.296 7.678 -5.219 1.00 96.62 81 LYS A CA 1
ATOM 619 C C . LYS A 1 81 ? -3.304 6.850 -4.430 1.00 96.62 81 LYS A C 1
ATOM 621 O O . LYS A 1 81 ? -3.537 5.687 -4.754 1.00 96.62 81 LYS A O 1
ATOM 626 N N . TYR A 1 82 ? -3.922 7.463 -3.427 1.00 95.75 82 TYR A N 1
ATOM 627 C CA . TYR A 1 82 ? -4.964 6.821 -2.630 1.00 95.75 82 TYR A CA 1
ATOM 628 C C . TYR A 1 82 ? -6.269 6.680 -3.425 1.00 95.75 82 TYR A C 1
ATOM 630 O O . TYR A 1 82 ? -6.703 7.623 -4.091 1.00 95.75 82 TYR A O 1
ATOM 638 N N . VAL A 1 83 ? -6.892 5.508 -3.341 1.00 94.38 83 VAL A N 1
ATOM 639 C CA . VAL A 1 83 ? -8.194 5.178 -3.929 1.00 94.38 83 VAL A CA 1
ATOM 640 C C . VAL A 1 83 ? -9.004 4.427 -2.873 1.00 94.38 83 VAL A C 1
ATOM 642 O O . VAL A 1 83 ? -8.557 3.391 -2.388 1.00 94.38 83 VAL A O 1
ATOM 645 N N . GLY A 1 84 ? -10.172 4.949 -2.502 1.00 88.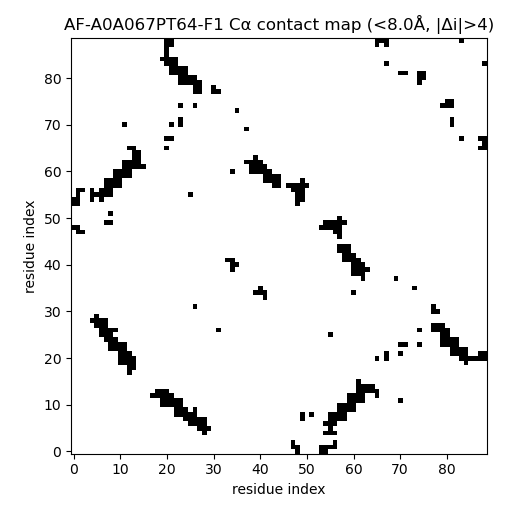88 84 GLY A N 1
ATOM 646 C CA . GLY A 1 84 ? -11.125 4.232 -1.652 1.00 88.88 84 GLY A CA 1
ATOM 647 C C . GLY A 1 84 ? -11.888 3.178 -2.452 1.00 88.88 84 GLY A C 1
ATOM 648 O O . GLY A 1 84 ? -12.292 3.453 -3.585 1.00 88.88 84 GLY A O 1
ATOM 649 N N . ASP A 1 85 ? -12.054 1.976 -1.895 1.00 78.94 85 ASP A N 1
ATOM 650 C CA . ASP A 1 85 ? -12.815 0.900 -2.535 1.00 78.94 85 ASP A CA 1
ATOM 651 C C . ASP A 1 85 ? -14.244 0.836 -1.951 1.00 78.94 85 ASP A C 1
ATOM 653 O O . ASP A 1 85 ? -14.543 0.117 -0.996 1.00 78.94 85 ASP A O 1
ATOM 657 N N . GLY A 1 86 ? -15.134 1.623 -2.567 1.00 61.16 86 GLY A N 1
ATOM 658 C CA . GLY A 1 86 ? -16.578 1.386 -2.687 1.00 61.16 86 GLY A CA 1
ATOM 659 C C . GLY A 1 86 ? -17.367 0.980 -1.435 1.00 61.16 86 GLY A C 1
ATOM 660 O O . GLY A 1 86 ? -18.074 -0.023 -1.501 1.00 61.16 86 GLY A O 1
ATOM 661 N N . ASN A 1 87 ? -17.322 1.786 -0.361 1.00 54.44 87 ASN A N 1
ATOM 662 C CA . ASN A 1 87 ? -18.167 1.763 0.868 1.00 54.44 87 ASN A CA 1
ATOM 663 C C . ASN A 1 87 ? -17.439 1.412 2.171 1.00 54.44 87 ASN A C 1
ATOM 665 O O . ASN A 1 87 ? -18.074 1.312 3.224 1.00 54.44 87 ASN A O 1
ATOM 669 N N . ARG A 1 88 ? -16.119 1.231 2.147 1.00 61.78 88 ARG A N 1
ATOM 670 C CA . ARG A 1 88 ? -15.323 1.106 3.384 1.00 61.78 88 ARG A CA 1
ATOM 671 C C . ARG A 1 88 ? -14.224 2.141 3.502 1.00 61.78 88 ARG A C 1
ATOM 673 O O . ARG A 1 88 ? -13.776 2.351 4.625 1.00 61.78 88 ARG A O 1
ATOM 680 N N . CYS A 1 89 ? -13.907 2.775 2.373 1.00 67.94 89 CYS A N 1
ATOM 681 C CA . CYS A 1 89 ? -13.363 4.099 2.120 1.00 67.94 89 CYS A CA 1
ATOM 682 C C . CYS A 1 89 ? -13.809 4.496 0.695 1.00 67.94 89 CYS A C 1
ATOM 684 O O . CYS A 1 89 ? -13.502 5.637 0.311 1.00 67.94 89 CYS A O 1
#

Mean predicted aligned error: 4.06 Å